Protein AF-A0A957RI96-F1 (afdb_monomer_lite)

pLDDT: mean 86.9, std 13.35, range [52.0, 98.12]

Secondary structure (DSSP, 8-state):
---EEEEE-GGGGT-TTSSPTT-----EEEEE-TT-SS-----------TTPPPPPEEEEEEBTTEEEEEETTEEEEEES-TTSPP--EEEEEETT--EEEE-SPPTT-EEEEEEEEETTEEEEEEEESSSEE--TTS-EEESPPP---------------

Sequence (161 aa):
AGATMQWVDPANDGVADTVATHEPMTQRVMVEAPDAAQARFLHLVEGANSGATPTPATVIAAEGGFAGLAVNQTAVLFSIDWNQPFTQLSYTAPADVTRHIITGLTPGASYAATVTAEGADVAVSILPGGADKADAAGVLVLPAQPPQSAFLPLVTASRQN

Radius of gyration: 21.55 Å; chains: 1; bounding box: 52×68×45 Å

Structure (mmCIF, N/CA/C/O backbone):
data_AF-A0A957RI96-F1
#
_entry.id   AF-A0A957RI96-F1
#
loop_
_atom_site.group_PDB
_atom_site.id
_atom_site.type_symbol
_atom_site.label_atom_id
_atom_site.label_alt_id
_atom_site.label_comp_id
_atom_site.label_asym_id
_atom_site.label_entity_id
_atom_site.label_seq_id
_atom_site.pdbx_PDB_ins_code
_atom_site.Cartn_x
_atom_site.Cartn_y
_atom_site.Cartn_z
_atom_site.occupancy
_atom_site.B_iso_or_equiv
_atom_site.auth_seq_id
_atom_site.auth_comp_id
_atom_site.auth_asym_id
_atom_site.auth_atom_id
_atom_site.pdbx_PDB_model_num
ATOM 1 N N . ALA A 1 1 ? 10.473 17.095 -16.647 1.00 55.69 1 ALA A N 1
ATOM 2 C CA . ALA A 1 1 ? 10.186 15.729 -17.117 1.00 55.69 1 ALA A CA 1
ATOM 3 C C . ALA A 1 1 ? 9.774 14.876 -15.919 1.00 55.69 1 ALA A C 1
ATOM 5 O O . ALA A 1 1 ? 10.127 15.212 -14.795 1.00 55.69 1 ALA A O 1
ATOM 6 N N . GLY A 1 2 ? 8.947 13.847 -16.127 1.00 73.62 2 GLY A N 1
ATOM 7 C CA . GLY A 1 2 ? 8.578 12.900 -15.065 1.00 73.62 2 GLY A CA 1
ATOM 8 C C . GLY A 1 2 ? 9.689 11.882 -14.797 1.00 73.62 2 GLY A C 1
ATOM 9 O O . GLY A 1 2 ? 10.719 11.902 -15.468 1.00 73.62 2 GLY A O 1
ATOM 10 N N . ALA A 1 3 ? 9.471 10.980 -13.836 1.00 82.69 3 ALA A N 1
ATOM 11 C CA . ALA A 1 3 ? 10.357 9.837 -13.649 1.00 82.69 3 ALA A CA 1
ATOM 12 C C . ALA A 1 3 ? 10.413 8.968 -14.919 1.00 82.69 3 ALA A C 1
ATOM 14 O O . ALA A 1 3 ? 9.407 8.807 -15.612 1.00 82.69 3 ALA A O 1
ATOM 15 N N . THR A 1 4 ? 11.580 8.400 -15.212 1.00 88.81 4 THR A N 1
ATOM 16 C CA . THR A 1 4 ? 11.812 7.523 -16.367 1.00 88.81 4 THR A CA 1
ATOM 17 C C . THR A 1 4 ? 12.341 6.173 -15.903 1.00 88.81 4 THR A C 1
ATOM 19 O O . THR A 1 4 ? 13.069 6.101 -14.916 1.00 88.81 4 THR A O 1
ATOM 22 N N . MET A 1 5 ? 11.950 5.103 -16.598 1.00 89.38 5 MET A N 1
ATOM 23 C CA . MET A 1 5 ? 12.433 3.739 -16.383 1.00 89.38 5 MET A CA 1
ATOM 24 C C . MET A 1 5 ? 13.057 3.248 -17.684 1.00 89.38 5 MET A C 1
ATOM 26 O O . MET A 1 5 ? 12.427 3.336 -18.739 1.00 89.38 5 MET A O 1
ATOM 30 N N . GLN A 1 6 ? 14.281 2.737 -17.611 1.00 89.44 6 GLN A N 1
ATOM 31 C CA . GLN A 1 6 ? 15.037 2.304 -18.781 1.00 89.44 6 GLN A CA 1
ATOM 32 C C . GLN A 1 6 ? 15.850 1.042 -18.507 1.00 89.44 6 GLN A C 1
ATOM 34 O O . GLN A 1 6 ? 16.288 0.789 -17.383 1.00 89.44 6 GLN A O 1
ATOM 39 N N . TRP A 1 7 ? 16.057 0.262 -19.565 1.00 85.19 7 TRP A N 1
ATOM 40 C CA . TRP A 1 7 ? 17.039 -0.813 -19.586 1.00 85.19 7 TRP A CA 1
ATOM 41 C C . TRP A 1 7 ? 18.402 -0.224 -19.925 1.00 85.19 7 TRP A C 1
ATOM 43 O O . TRP A 1 7 ? 18.535 0.508 -20.905 1.00 85.19 7 TRP A O 1
ATOM 53 N N . VAL A 1 8 ? 19.401 -0.544 -19.115 1.00 83.25 8 VAL A N 1
ATOM 54 C CA . VAL A 1 8 ? 20.772 -0.066 -19.277 1.00 83.25 8 VAL A CA 1
ATOM 55 C C . VAL A 1 8 ? 21.697 -1.266 -19.369 1.00 83.25 8 VAL A C 1
ATOM 57 O O . VAL A 1 8 ? 21.556 -2.230 -18.611 1.00 83.25 8 VAL A O 1
ATOM 60 N N . ASP A 1 9 ? 22.641 -1.197 -20.305 1.00 79.88 9 ASP A N 1
ATOM 61 C CA . ASP A 1 9 ? 23.747 -2.144 -20.380 1.00 79.88 9 ASP A CA 1
ATOM 62 C C . ASP A 1 9 ? 24.660 -1.949 -19.155 1.00 79.88 9 ASP A C 1
ATOM 64 O O . ASP A 1 9 ? 25.208 -0.857 -18.981 1.00 79.88 9 ASP A O 1
ATOM 68 N N . PRO A 1 10 ? 24.855 -2.978 -18.312 1.00 74.38 10 PRO A N 1
ATOM 69 C CA . PRO A 1 10 ? 25.754 -2.919 -17.158 1.00 74.38 10 PRO A CA 1
ATOM 70 C C . PRO A 1 10 ? 27.187 -2.463 -17.473 1.00 74.38 10 PRO A C 1
ATOM 72 O O . PRO A 1 10 ? 27.861 -1.925 -16.589 1.00 74.38 10 PRO A O 1
ATOM 75 N N . ALA A 1 11 ? 27.656 -2.650 -18.712 1.00 71.56 11 ALA A N 1
ATOM 76 C CA . ALA A 1 11 ? 28.962 -2.177 -19.168 1.00 71.56 11 ALA A CA 1
ATOM 77 C C . ALA A 1 11 ? 29.066 -0.644 -19.193 1.00 71.56 11 ALA A C 1
ATOM 79 O O . ALA A 1 11 ? 30.145 -0.106 -18.943 1.00 71.56 11 ALA A O 1
ATOM 80 N N . ASN A 1 12 ? 27.955 0.065 -19.422 1.00 73.25 12 ASN A N 1
ATOM 81 C CA . ASN A 1 12 ? 27.933 1.530 -19.466 1.00 73.25 12 ASN A CA 1
ATOM 82 C C . ASN A 1 12 ? 28.196 2.171 -18.095 1.00 73.25 12 ASN A C 1
ATOM 84 O O . ASN A 1 12 ? 28.615 3.323 -18.032 1.00 73.25 12 ASN A O 1
ATOM 88 N N . ASP A 1 13 ? 27.993 1.419 -17.011 1.00 70.69 13 ASP A N 1
ATOM 89 C CA . ASP A 1 13 ? 28.113 1.900 -15.632 1.00 70.69 13 ASP A CA 1
ATOM 90 C C . ASP A 1 13 ? 29.277 1.255 -14.864 1.00 70.69 13 ASP A C 1
ATOM 92 O O . ASP A 1 13 ? 29.391 1.419 -13.650 1.00 70.69 13 ASP A O 1
ATOM 96 N N . GLY A 1 14 ? 30.134 0.489 -15.550 1.00 65.94 14 GLY A N 1
ATOM 97 C CA . GLY A 1 14 ? 31.311 -0.145 -14.947 1.00 65.94 14 GLY A CA 1
ATOM 98 C C . GLY A 1 14 ? 30.997 -1.227 -13.905 1.00 65.94 14 GLY A C 1
ATOM 99 O O . GLY A 1 14 ? 31.871 -1.586 -13.121 1.00 65.94 14 GLY A O 1
ATOM 100 N N . VAL A 1 15 ? 29.769 -1.757 -13.887 1.00 68.62 15 VAL A N 1
ATOM 101 C CA . VAL A 1 15 ? 29.331 -2.827 -12.964 1.00 68.62 15 VAL A CA 1
ATOM 102 C C . VAL A 1 15 ? 29.253 -4.199 -13.640 1.00 68.62 15 VAL A C 1
ATOM 104 O O . VAL A 1 15 ? 28.780 -5.166 -13.049 1.00 68.62 15 VAL A O 1
ATOM 107 N N . ALA A 1 16 ? 29.731 -4.308 -14.881 1.00 62.12 16 ALA A N 1
ATOM 108 C CA . ALA A 1 16 ? 29.785 -5.575 -15.607 1.00 62.12 16 ALA A CA 1
ATOM 109 C C . ALA A 1 16 ? 30.645 -6.634 -14.885 1.00 62.12 16 ALA A C 1
ATOM 111 O O . ALA A 1 16 ? 30.310 -7.815 -14.920 1.00 62.12 16 ALA A O 1
ATOM 112 N N . ASP A 1 17 ? 31.687 -6.202 -14.164 1.00 62.38 17 ASP A N 1
ATOM 113 C CA . ASP A 1 17 ? 32.651 -7.082 -13.488 1.00 62.38 17 ASP A CA 1
ATOM 114 C C . ASP A 1 17 ? 32.371 -7.274 -11.984 1.00 62.38 17 ASP A C 1
ATOM 116 O O . ASP A 1 17 ? 33.146 -7.927 -11.285 1.00 62.38 17 ASP A O 1
ATOM 120 N N . THR A 1 18 ? 31.269 -6.729 -11.449 1.00 62.56 18 THR A N 1
ATOM 121 C CA . THR A 1 18 ? 30.888 -6.903 -10.028 1.00 62.56 18 THR A CA 1
ATOM 122 C C . THR A 1 18 ? 30.061 -8.165 -9.772 1.00 62.56 18 THR A C 1
ATOM 124 O O . THR A 1 18 ? 29.538 -8.357 -8.675 1.00 62.56 18 THR A O 1
ATOM 127 N N . VAL A 1 19 ? 29.883 -9.004 -10.789 1.00 62.81 19 VAL A N 1
ATOM 128 C CA . VAL A 1 19 ? 29.049 -10.206 -10.727 1.00 62.81 19 VAL A CA 1
ATOM 129 C C . VAL A 1 19 ? 29.821 -11.410 -10.191 1.00 62.81 19 VAL A C 1
ATOM 131 O O . VAL A 1 19 ? 31.041 -11.512 -10.332 1.00 62.81 19 VAL A O 1
ATOM 134 N N . ALA A 1 20 ? 29.101 -12.355 -9.587 1.00 61.97 20 ALA A N 1
ATOM 135 C CA . ALA A 1 20 ? 29.666 -13.654 -9.248 1.00 61.97 20 ALA A CA 1
ATOM 136 C C . ALA A 1 20 ? 30.131 -14.375 -10.528 1.00 61.97 20 ALA A C 1
ATOM 138 O O . ALA A 1 20 ? 29.483 -14.312 -11.576 1.00 61.97 20 ALA A O 1
ATOM 139 N N . THR A 1 21 ? 31.272 -15.066 -10.465 1.00 62.38 21 THR A N 1
ATOM 140 C CA . THR A 1 21 ? 31.796 -15.820 -11.611 1.00 62.38 21 THR A CA 1
ATOM 141 C C . THR A 1 21 ? 30.759 -16.858 -12.064 1.00 62.38 21 THR A C 1
ATOM 143 O O . THR A 1 21 ? 30.377 -17.710 -11.267 1.00 62.38 21 THR A O 1
ATOM 146 N N . HIS A 1 22 ? 30.373 -16.811 -13.347 1.00 67.44 22 HIS A N 1
ATOM 147 C CA . HIS A 1 22 ? 29.322 -17.609 -14.018 1.00 67.44 22 HIS A CA 1
ATOM 148 C C . HIS A 1 22 ? 27.875 -17.092 -13.925 1.00 67.44 22 HIS A C 1
ATOM 150 O O . HIS A 1 22 ? 26.973 -17.762 -14.423 1.00 67.44 22 HIS A O 1
ATOM 156 N N . GLU A 1 23 ? 27.650 -15.883 -13.409 1.00 75.62 23 GLU A N 1
ATOM 157 C CA . GLU A 1 23 ? 26.324 -15.246 -13.399 1.00 75.62 23 GLU A CA 1
ATOM 158 C C . GLU A 1 23 ? 26.380 -13.852 -14.051 1.00 75.62 23 GLU A C 1
ATOM 160 O O . GLU A 1 23 ? 26.266 -12.835 -13.365 1.00 75.62 23 GLU A O 1
ATOM 165 N N . PRO A 1 24 ? 26.604 -13.763 -15.379 1.00 72.25 24 PRO A N 1
ATOM 166 C CA . PRO A 1 24 ? 26.692 -12.473 -16.050 1.00 72.25 24 PRO A CA 1
ATOM 167 C C . PRO A 1 24 ? 25.351 -11.730 -15.976 1.00 72.25 24 PRO A C 1
ATOM 169 O O . PRO A 1 24 ? 24.326 -12.213 -16.457 1.00 72.25 24 PRO A O 1
ATOM 172 N N . MET A 1 25 ? 25.368 -10.522 -15.413 1.00 77.38 25 MET A N 1
ATOM 173 C CA . MET A 1 25 ? 24.240 -9.596 -15.470 1.00 77.38 25 MET A CA 1
ATOM 174 C C . MET A 1 25 ? 24.215 -8.972 -16.866 1.00 77.38 25 MET A C 1
ATOM 176 O O . MET A 1 25 ? 25.089 -8.185 -17.209 1.00 77.38 25 MET A O 1
ATOM 180 N N . THR A 1 26 ? 23.235 -9.338 -17.691 1.00 78.12 26 THR A N 1
ATOM 181 C CA . THR A 1 26 ? 23.145 -8.857 -19.083 1.00 78.12 26 THR A CA 1
ATOM 182 C C . THR A 1 26 ? 22.322 -7.585 -19.233 1.00 78.12 26 THR A C 1
ATOM 184 O O . THR A 1 26 ? 22.355 -6.969 -20.293 1.00 78.12 26 THR A O 1
ATOM 187 N N . GLN A 1 27 ? 21.527 -7.227 -18.224 1.00 80.00 27 GLN A N 1
ATOM 188 C CA . GLN A 1 27 ? 20.600 -6.099 -18.244 1.00 80.00 27 GLN A CA 1
ATOM 189 C C . GLN A 1 27 ? 20.456 -5.522 -16.837 1.00 80.00 27 GLN A C 1
ATOM 191 O O . GLN A 1 27 ? 20.443 -6.268 -15.856 1.00 80.00 27 GLN A O 1
ATOM 196 N N . ARG A 1 28 ? 20.282 -4.203 -16.750 1.00 84.62 28 ARG A N 1
ATOM 197 C CA . ARG A 1 28 ? 19.927 -3.498 -15.518 1.00 84.62 28 ARG A CA 1
ATOM 198 C C . ARG A 1 28 ? 18.717 -2.611 -15.764 1.00 84.62 28 ARG A C 1
ATOM 200 O O . ARG A 1 28 ? 18.646 -1.924 -16.776 1.00 84.62 28 ARG A O 1
ATOM 207 N N . VAL A 1 29 ? 17.783 -2.600 -14.821 1.00 88.81 29 VAL A N 1
ATOM 208 C CA . VAL A 1 29 ? 16.694 -1.620 -14.803 1.00 88.81 29 VAL A CA 1
ATOM 209 C C . VAL A 1 29 ? 17.161 -0.404 -14.019 1.00 88.81 29 VAL A C 1
ATOM 211 O O . VAL A 1 29 ? 17.573 -0.538 -12.867 1.00 88.81 29 VAL A O 1
ATOM 214 N N . MET A 1 30 ? 17.078 0.774 -14.627 1.00 89.69 30 MET A N 1
ATOM 215 C CA . MET A 1 30 ? 17.369 2.049 -13.980 1.00 89.69 30 MET A CA 1
ATOM 216 C C . MET A 1 30 ? 16.119 2.921 -13.961 1.00 89.69 30 MET A C 1
ATOM 218 O O . MET A 1 30 ? 15.415 3.028 -14.966 1.00 89.69 30 MET A O 1
ATOM 222 N N . VAL A 1 31 ? 15.845 3.527 -12.805 1.00 92.44 31 VAL A N 1
ATOM 223 C CA . VAL A 1 31 ? 14.720 4.442 -12.606 1.00 92.44 31 VAL A CA 1
ATOM 224 C C . VAL A 1 31 ? 15.253 5.753 -12.057 1.00 92.44 31 VAL A C 1
ATOM 226 O O . VAL A 1 31 ? 15.929 5.768 -11.031 1.00 92.44 31 VAL A O 1
ATOM 229 N N . GLU A 1 32 ? 14.950 6.850 -12.742 1.00 91.31 32 GLU A N 1
ATOM 230 C CA . GLU A 1 32 ? 15.483 8.174 -12.421 1.00 91.31 32 GLU A CA 1
ATOM 231 C C . GLU A 1 32 ? 14.383 9.229 -12.440 1.00 91.31 32 GLU A C 1
ATOM 233 O O . GLU A 1 32 ? 13.471 9.187 -13.265 1.00 91.31 32 GLU A O 1
ATOM 238 N N . ALA A 1 33 ? 14.499 10.215 -11.552 1.00 93.31 33 ALA A N 1
ATOM 239 C CA . ALA A 1 33 ? 13.655 11.406 -11.516 1.00 93.31 33 ALA A CA 1
ATOM 240 C C . ALA A 1 33 ? 14.555 12.657 -11.528 1.00 93.31 33 ALA A C 1
ATOM 242 O O . ALA A 1 33 ? 14.691 13.319 -10.501 1.00 93.31 33 ALA A O 1
ATOM 243 N N . PRO A 1 34 ? 15.212 12.958 -12.666 1.00 87.44 34 PRO A N 1
ATOM 244 C CA . PRO A 1 34 ? 16.320 13.919 -12.725 1.00 87.44 3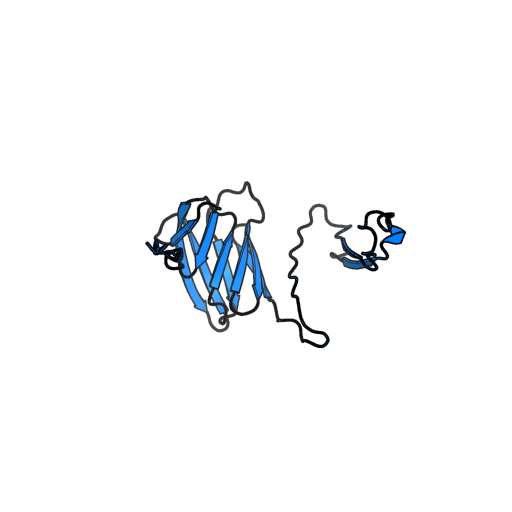4 PRO A CA 1
ATOM 245 C C . PRO A 1 34 ? 15.912 15.355 -12.368 1.00 87.44 34 PRO A C 1
ATOM 247 O O . PRO A 1 34 ? 16.723 16.113 -11.848 1.00 87.44 34 PRO A O 1
ATOM 250 N N . ASP A 1 35 ? 14.645 15.711 -12.588 1.00 89.38 35 ASP A N 1
ATOM 251 C CA . ASP A 1 35 ? 14.122 17.052 -12.309 1.00 89.38 35 ASP A CA 1
ATOM 252 C C . ASP A 1 35 ? 13.473 17.173 -10.915 1.00 89.38 35 ASP A C 1
ATOM 254 O O . ASP A 1 35 ? 12.920 18.221 -10.573 1.00 89.38 35 ASP A O 1
ATOM 258 N N . ALA A 1 36 ? 13.482 16.107 -10.107 1.00 89.00 36 ALA A N 1
ATOM 259 C CA . ALA A 1 36 ? 12.824 16.092 -8.807 1.00 89.00 36 ALA A CA 1
ATOM 260 C C . ALA A 1 36 ? 13.806 16.448 -7.681 1.00 89.00 36 ALA A C 1
ATOM 262 O O . ALA A 1 36 ? 14.803 15.765 -7.470 1.00 89.00 36 ALA A O 1
ATOM 263 N N . ALA A 1 37 ? 13.478 17.473 -6.886 1.00 89.81 37 ALA A N 1
ATOM 264 C CA . ALA A 1 37 ? 14.239 17.802 -5.675 1.00 89.81 37 ALA A CA 1
ATOM 265 C C . ALA A 1 37 ? 14.163 16.689 -4.610 1.00 89.81 37 ALA A C 1
ATOM 267 O O . ALA A 1 37 ? 15.073 16.535 -3.799 1.00 89.81 37 ALA A O 1
ATOM 268 N N . GLN A 1 38 ? 13.067 15.923 -4.611 1.00 88.19 38 GLN A N 1
ATOM 269 C CA . GLN A 1 38 ? 12.878 14.700 -3.836 1.00 88.19 38 GLN A CA 1
ATOM 270 C C . GLN A 1 38 ? 12.047 13.725 -4.668 1.00 88.19 38 GLN A C 1
ATOM 272 O O . GLN A 1 38 ? 11.027 14.114 -5.239 1.00 88.19 38 GLN A O 1
ATOM 277 N N . ALA A 1 39 ? 12.459 12.461 -4.711 1.00 90.00 39 ALA A N 1
ATOM 278 C CA . ALA A 1 39 ? 11.748 11.405 -5.416 1.00 90.00 39 ALA A CA 1
ATOM 279 C C . ALA A 1 39 ? 11.530 10.207 -4.496 1.00 90.00 39 ALA A C 1
ATOM 281 O O . ALA A 1 39 ? 12.362 9.888 -3.646 1.00 90.00 39 ALA A O 1
ATOM 282 N N . ARG A 1 40 ? 10.391 9.542 -4.677 1.00 89.69 40 ARG A N 1
ATOM 283 C CA . ARG A 1 40 ? 10.053 8.282 -4.019 1.00 89.69 40 ARG A CA 1
ATOM 284 C C . ARG A 1 40 ? 9.507 7.356 -5.081 1.00 89.69 40 ARG A C 1
ATOM 286 O O . ARG A 1 40 ? 8.657 7.763 -5.870 1.00 89.69 40 ARG A O 1
ATOM 293 N N . PHE A 1 41 ? 9.996 6.127 -5.083 1.00 92.25 41 PHE A N 1
ATOM 294 C CA . PHE A 1 41 ? 9.589 5.128 -6.051 1.00 92.25 41 PHE A CA 1
ATOM 295 C C . PHE A 1 41 ? 8.864 3.998 -5.339 1.00 92.25 41 PHE A C 1
ATOM 297 O O . PHE A 1 41 ? 9.331 3.492 -4.320 1.00 92.25 41 PHE A O 1
ATOM 304 N N . LEU A 1 42 ? 7.719 3.615 -5.893 1.00 92.69 42 LEU A N 1
ATOM 305 C CA . LEU A 1 42 ? 6.991 2.420 -5.507 1.00 92.69 42 LEU A CA 1
ATOM 306 C C . LEU A 1 42 ? 7.097 1.431 -6.666 1.00 92.69 42 LEU A C 1
ATOM 308 O O . LEU A 1 42 ? 6.639 1.717 -7.771 1.00 92.69 42 LEU A O 1
ATOM 312 N N . HIS A 1 43 ? 7.720 0.283 -6.410 1.00 93.94 43 HIS A N 1
ATOM 313 C CA . HIS A 1 43 ? 7.889 -0.775 -7.399 1.00 93.94 43 HIS A CA 1
ATOM 314 C C . HIS A 1 43 ? 7.090 -2.007 -6.992 1.00 93.94 43 HIS A C 1
ATOM 316 O O . HIS A 1 43 ? 7.219 -2.495 -5.870 1.00 93.94 43 HIS A O 1
ATOM 322 N N . LEU A 1 44 ? 6.303 -2.525 -7.932 1.00 93.06 44 LEU A N 1
ATOM 323 C CA . LEU A 1 44 ? 5.720 -3.856 -7.856 1.00 93.06 44 LEU A CA 1
ATOM 324 C C . LEU A 1 44 ? 6.526 -4.773 -8.771 1.00 93.06 44 LEU A C 1
ATOM 326 O O . LEU A 1 44 ? 6.646 -4.504 -9.965 1.00 93.06 44 LEU A O 1
ATOM 330 N N . VAL A 1 45 ? 7.075 -5.844 -8.204 1.00 93.12 45 VAL A N 1
ATOM 331 C CA . VAL A 1 45 ? 7.802 -6.869 -8.954 1.00 93.12 45 VAL A CA 1
ATOM 332 C C . VAL A 1 45 ? 7.024 -8.171 -8.845 1.00 93.12 45 VAL A C 1
ATOM 334 O O . VAL A 1 45 ? 6.806 -8.678 -7.747 1.00 93.12 45 VAL A O 1
ATOM 337 N N . GLU A 1 46 ? 6.610 -8.702 -9.990 1.00 92.81 46 GLU A N 1
ATOM 338 C CA . GLU A 1 46 ? 5.894 -9.968 -10.096 1.00 92.81 46 GLU A CA 1
ATOM 339 C C . GLU A 1 46 ? 6.743 -10.969 -10.884 1.00 92.81 46 GLU A C 1
ATOM 341 O O . GLU A 1 46 ? 7.193 -10.689 -11.995 1.00 92.81 46 GLU A O 1
ATOM 346 N N . GLY A 1 47 ? 6.969 -12.144 -10.296 1.00 92.50 47 GLY A N 1
ATOM 347 C CA . GLY A 1 47 ? 7.543 -13.278 -11.010 1.00 92.50 47 GLY A CA 1
ATOM 348 C C . GLY A 1 47 ? 6.442 -14.039 -11.740 1.00 92.50 47 GLY A C 1
ATOM 349 O O . GLY A 1 47 ? 5.469 -14.452 -11.114 1.00 92.50 47 GLY A O 1
ATOM 350 N N . ALA A 1 48 ? 6.604 -14.256 -13.043 1.00 93.38 48 ALA A N 1
ATOM 351 C CA . ALA A 1 48 ? 5.638 -14.988 -13.852 1.00 93.38 48 ALA A CA 1
ATOM 352 C C . ALA A 1 48 ? 6.323 -15.828 -14.939 1.00 93.38 48 ALA A C 1
ATOM 354 O O . ALA A 1 48 ? 7.480 -15.602 -15.297 1.00 93.38 48 ALA A O 1
ATOM 355 N N . ASN A 1 49 ? 5.590 -16.803 -15.479 1.00 95.31 49 ASN A N 1
ATOM 356 C CA . ASN A 1 49 ? 6.040 -17.572 -16.637 1.00 95.31 49 ASN A CA 1
ATOM 357 C C . ASN A 1 49 ? 6.070 -16.699 -17.901 1.00 95.31 49 ASN A C 1
ATOM 359 O O . ASN A 1 49 ? 5.329 -15.722 -18.022 1.00 95.31 49 ASN A O 1
ATOM 363 N N . SER A 1 50 ? 6.886 -17.095 -18.882 1.00 92.50 50 SER A N 1
ATOM 364 C CA . SER A 1 50 ? 6.922 -16.424 -20.186 1.00 92.50 50 SER A CA 1
ATOM 365 C C . SER A 1 50 ? 5.530 -16.395 -20.831 1.00 92.50 50 SER A C 1
ATOM 367 O O . SER A 1 50 ? 4.840 -17.414 -20.877 1.00 92.50 50 SER A O 1
ATOM 369 N N . GLY A 1 51 ? 5.115 -15.220 -21.312 1.00 92.88 51 GLY A N 1
ATOM 370 C CA . GLY A 1 51 ? 3.808 -15.006 -21.941 1.00 92.88 51 GLY A CA 1
ATOM 371 C C . GLY A 1 51 ? 2.639 -14.799 -20.971 1.00 92.88 51 GLY A C 1
ATOM 372 O O . GLY A 1 51 ? 1.518 -14.590 -21.433 1.00 92.88 51 GLY A O 1
ATOM 373 N N . ALA A 1 52 ? 2.866 -14.828 -19.654 1.00 95.62 52 ALA A N 1
ATOM 374 C CA . ALA A 1 52 ? 1.837 -14.468 -18.684 1.00 95.62 52 ALA A CA 1
ATOM 375 C C . ALA A 1 52 ? 1.457 -12.981 -18.798 1.00 95.62 52 ALA A C 1
ATOM 377 O O . ALA A 1 52 ? 2.290 -12.124 -19.097 1.00 95.62 52 ALA A O 1
ATOM 378 N N . THR A 1 53 ? 0.186 -12.675 -18.545 1.00 94.62 53 THR A N 1
ATOM 379 C CA . THR A 1 53 ? -0.283 -11.291 -18.423 1.00 94.62 53 THR A CA 1
ATOM 380 C C . THR A 1 53 ? 0.053 -10.767 -17.024 1.00 94.62 53 THR A C 1
ATOM 382 O O . THR A 1 53 ? -0.232 -11.480 -16.063 1.00 94.62 53 THR A O 1
ATOM 385 N N . PRO A 1 54 ? 0.629 -9.556 -16.888 1.00 91.69 54 PRO A N 1
ATOM 386 C CA . PRO A 1 54 ? 0.873 -8.951 -15.583 1.00 91.69 54 PRO A CA 1
ATOM 387 C C . PRO A 1 54 ? -0.416 -8.802 -14.779 1.00 91.69 54 PRO A C 1
ATOM 389 O O . PRO A 1 54 ? -1.455 -8.425 -15.334 1.00 91.69 54 PRO A O 1
ATOM 392 N N . THR A 1 55 ? -0.340 -9.040 -13.475 1.00 94.50 55 THR A N 1
ATOM 393 C CA . THR A 1 55 ? -1.469 -8.795 -12.583 1.00 94.50 55 THR A CA 1
ATOM 394 C C . THR A 1 55 ? -1.751 -7.286 -12.511 1.00 94.50 55 THR A C 1
ATOM 396 O O . THR A 1 55 ? -0.831 -6.506 -12.245 1.00 94.50 55 THR A O 1
ATOM 399 N N . PRO A 1 56 ? -3.005 -6.834 -12.721 1.00 93.88 56 PRO A N 1
ATOM 400 C CA . PRO A 1 56 ? -3.355 -5.428 -12.570 1.00 93.88 56 PRO A CA 1
ATOM 401 C C . PRO A 1 56 ? -3.067 -4.926 -11.154 1.00 93.88 56 PRO A C 1
ATOM 403 O O . PRO A 1 56 ? -3.401 -5.581 -10.165 1.00 93.88 56 PRO A O 1
ATOM 406 N N . ALA A 1 57 ? -2.488 -3.732 -11.065 1.00 95.81 57 ALA A N 1
ATOM 407 C CA . ALA A 1 57 ? -2.248 -3.050 -9.805 1.00 95.81 57 ALA A CA 1
ATOM 408 C C . ALA A 1 57 ? -2.767 -1.614 -9.866 1.00 95.81 57 ALA A C 1
ATOM 410 O O . ALA A 1 57 ? -2.649 -0.937 -10.889 1.00 95.81 57 ALA A O 1
ATOM 411 N N . THR A 1 58 ? -3.317 -1.149 -8.751 1.00 96.88 58 THR A N 1
ATOM 412 C CA . THR A 1 58 ? -3.852 0.203 -8.586 1.00 96.88 58 THR A CA 1
ATOM 413 C C . THR A 1 58 ? -3.021 0.929 -7.544 1.00 96.88 58 THR A C 1
ATOM 415 O O . THR A 1 58 ? -2.892 0.452 -6.421 1.00 96.88 58 THR A O 1
ATOM 418 N N . VAL A 1 59 ? -2.447 2.080 -7.890 1.00 96.50 59 VAL A N 1
ATOM 419 C CA . VAL A 1 59 ? -1.741 2.919 -6.910 1.00 96.50 59 VAL A CA 1
ATOM 420 C C . VAL A 1 59 ? -2.757 3.509 -5.936 1.00 96.50 59 VAL A C 1
ATOM 422 O O . VAL A 1 59 ? -3.773 4.058 -6.354 1.00 96.50 59 VAL A O 1
ATOM 425 N N . ILE A 1 60 ? -2.459 3.423 -4.644 1.00 96.62 60 ILE A N 1
ATOM 426 C CA . ILE A 1 60 ? -3.251 4.020 -3.572 1.00 96.62 60 ILE A CA 1
ATOM 427 C C . ILE A 1 60 ? -2.510 5.260 -3.081 1.00 96.62 60 ILE A C 1
ATOM 429 O O . ILE A 1 60 ? -1.419 5.168 -2.511 1.00 96.62 60 ILE A O 1
ATOM 433 N N . ALA A 1 61 ? -3.125 6.420 -3.286 1.00 89.88 61 ALA A N 1
ATOM 434 C CA . ALA A 1 61 ? -2.754 7.644 -2.594 1.00 89.88 61 ALA A CA 1
ATOM 435 C C . ALA A 1 61 ? -3.621 7.759 -1.340 1.00 89.88 61 ALA A C 1
ATOM 437 O O . ALA A 1 61 ? -4.845 7.675 -1.427 1.00 89.88 61 ALA A O 1
ATOM 438 N N . ALA A 1 62 ? -2.988 7.929 -0.185 1.00 92.81 62 ALA A N 1
ATOM 439 C CA . ALA A 1 62 ? -3.688 8.011 1.081 1.00 92.81 62 ALA A CA 1
ATOM 440 C C . ALA A 1 62 ? -3.469 9.370 1.746 1.00 92.81 62 ALA A C 1
ATOM 442 O O . ALA A 1 62 ? -2.408 9.992 1.627 1.00 92.81 62 ALA A O 1
ATOM 443 N N . GLU A 1 63 ? -4.469 9.818 2.492 1.00 88.31 63 GLU A N 1
ATOM 444 C CA . GLU A 1 63 ? -4.307 10.937 3.409 1.00 88.31 63 GLU A CA 1
ATOM 445 C C . GLU A 1 63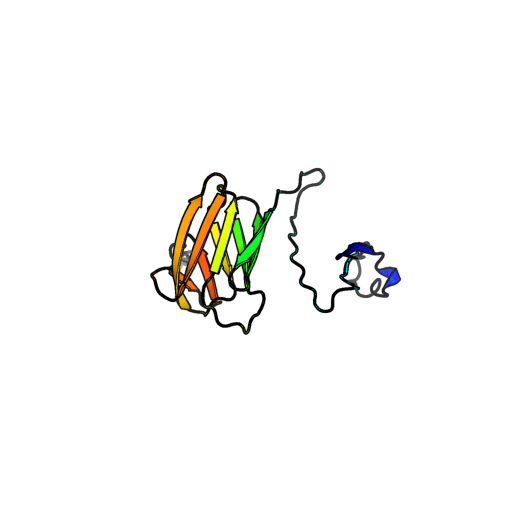 ? -3.472 10.509 4.625 1.00 88.31 63 GLU A C 1
ATOM 447 O O . GLU A 1 63 ? -3.382 9.328 4.959 1.00 88.31 63 GLU A O 1
ATOM 452 N N . GLY A 1 64 ? -2.854 11.471 5.314 1.00 85.56 64 GLY A N 1
ATOM 453 C CA . GLY A 1 64 ? -2.084 11.186 6.531 1.00 85.56 64 GLY A CA 1
ATOM 454 C C . GLY A 1 64 ? -0.626 10.781 6.299 1.00 85.56 64 GLY A C 1
ATOM 455 O O . GLY A 1 64 ? 0.050 10.406 7.252 1.00 85.56 64 GLY A O 1
ATOM 456 N N . GLY A 1 65 ? -0.111 10.912 5.072 1.00 91.75 65 GLY A N 1
ATOM 457 C CA . GLY A 1 65 ? 1.308 10.686 4.776 1.00 91.75 65 GLY A CA 1
ATOM 458 C C . GLY A 1 65 ? 1.640 9.233 4.449 1.00 91.75 65 GLY A C 1
ATOM 459 O O . GLY A 1 65 ? 2.729 8.772 4.768 1.00 91.75 65 GLY A O 1
ATOM 460 N N . PHE A 1 66 ? 0.718 8.513 3.809 1.00 95.19 66 PHE A N 1
ATOM 461 C CA . PHE A 1 66 ? 0.927 7.137 3.366 1.00 95.19 66 PHE A CA 1
ATOM 462 C C . PHE A 1 66 ? 0.750 7.023 1.851 1.00 95.19 66 PHE A C 1
ATOM 464 O O . PHE A 1 66 ? -0.003 7.771 1.228 1.00 95.19 66 PHE A O 1
ATOM 471 N N . ALA A 1 67 ? 1.443 6.063 1.253 1.00 95.88 67 ALA A N 1
ATOM 472 C CA . ALA A 1 67 ? 1.266 5.692 -0.145 1.00 95.88 67 ALA A CA 1
ATOM 473 C C . ALA A 1 67 ? 1.410 4.183 -0.302 1.00 95.88 67 ALA A C 1
ATOM 475 O O . ALA A 1 67 ? 2.089 3.521 0.485 1.00 95.88 67 ALA A O 1
ATOM 476 N N . GLY A 1 68 ? 0.771 3.628 -1.321 1.00 97.06 68 GLY A N 1
ATOM 477 C CA . GLY A 1 68 ? 0.717 2.189 -1.480 1.00 97.06 68 GLY A CA 1
ATOM 478 C C . GLY A 1 68 ? 0.186 1.747 -2.825 1.00 97.06 68 GLY A C 1
ATOM 479 O O . GLY A 1 68 ? 0.081 2.526 -3.773 1.00 97.06 68 GLY A O 1
ATOM 480 N N . LEU A 1 69 ? -0.162 0.471 -2.897 1.00 97.69 69 LEU A N 1
ATOM 481 C CA . LEU A 1 69 ? -0.855 -0.102 -4.040 1.00 97.69 69 LEU A CA 1
ATOM 482 C C . LEU A 1 69 ? -1.797 -1.219 -3.600 1.00 97.69 69 LEU A C 1
ATOM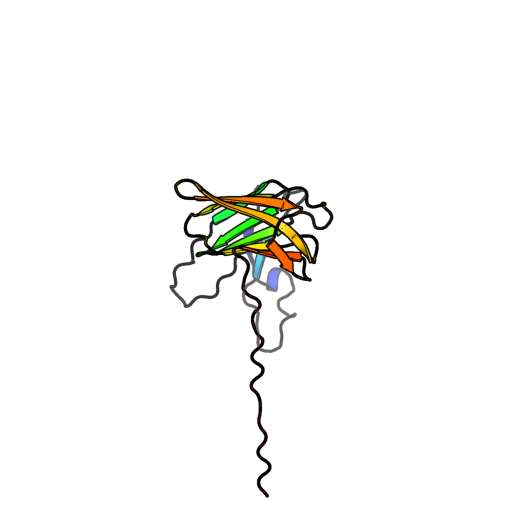 484 O O . LEU A 1 69 ? -1.565 -1.871 -2.580 1.00 97.69 69 LEU A O 1
ATOM 488 N N . ALA A 1 70 ? -2.830 -1.447 -4.400 1.00 97.88 70 ALA A N 1
ATOM 489 C CA . ALA A 1 70 ? -3.612 -2.668 -4.421 1.00 97.88 70 ALA A CA 1
ATOM 490 C C . ALA A 1 70 ? -3.151 -3.546 -5.584 1.00 97.88 70 ALA A C 1
ATOM 492 O O . ALA A 1 70 ? -2.998 -3.065 -6.705 1.00 97.88 70 ALA A O 1
ATOM 493 N N . VAL A 1 71 ? -2.949 -4.830 -5.318 1.00 96.81 71 VAL A N 1
ATOM 494 C CA . VAL A 1 71 ? -2.700 -5.863 -6.326 1.00 96.81 71 VAL A CA 1
ATOM 495 C C . VAL A 1 71 ? -3.414 -7.130 -5.878 1.00 96.81 71 VAL A C 1
ATOM 497 O O . VAL A 1 71 ? -3.312 -7.532 -4.712 1.00 96.81 71 VAL A O 1
ATOM 500 N N . ASN A 1 72 ? -4.166 -7.754 -6.787 1.00 93.75 72 ASN A N 1
ATOM 501 C CA . ASN A 1 72 ? -5.161 -8.762 -6.413 1.00 93.75 72 ASN A CA 1
ATOM 502 C C . ASN A 1 72 ? -6.063 -8.229 -5.274 1.00 93.75 72 ASN A C 1
ATOM 504 O O . ASN A 1 72 ? -6.397 -7.052 -5.224 1.00 93.75 72 ASN A O 1
ATOM 508 N N . GLN A 1 73 ? -6.393 -9.080 -4.303 1.00 95.94 73 GLN A N 1
ATOM 509 C CA . GLN A 1 73 ? -7.253 -8.748 -3.163 1.00 95.94 73 GLN A CA 1
ATOM 510 C C . GLN A 1 73 ? -6.475 -8.112 -1.990 1.00 95.94 73 GLN A C 1
ATOM 512 O O . GLN A 1 73 ? -6.930 -8.168 -0.845 1.00 95.94 73 GLN A O 1
ATOM 517 N N . THR A 1 74 ? -5.265 -7.583 -2.226 1.00 97.50 74 THR A N 1
ATOM 518 C CA . THR A 1 74 ? -4.390 -7.047 -1.169 1.00 97.50 74 THR A CA 1
ATOM 519 C C . THR A 1 74 ? -3.969 -5.608 -1.438 1.00 97.50 74 THR A C 1
ATOM 521 O O . THR A 1 74 ? -3.337 -5.325 -2.452 1.00 97.50 74 THR A O 1
ATOM 524 N N . ALA A 1 75 ? -4.233 -4.722 -0.479 1.00 98.12 75 ALA A N 1
ATOM 525 C CA . ALA A 1 75 ? -3.647 -3.391 -0.399 1.00 98.12 75 ALA A CA 1
ATOM 526 C C . ALA A 1 75 ? -2.452 -3.387 0.559 1.00 98.12 75 ALA A C 1
ATOM 528 O O . ALA A 1 75 ? -2.522 -3.945 1.656 1.00 98.12 75 ALA A O 1
ATOM 529 N N . VAL A 1 76 ? -1.368 -2.726 0.162 1.00 98.00 76 VAL A N 1
ATOM 530 C CA . VAL A 1 76 ? -0.182 -2.511 0.998 1.00 98.00 76 VAL A CA 1
ATOM 531 C C . VAL A 1 76 ? 0.138 -1.028 1.012 1.00 98.00 76 VAL A C 1
ATOM 533 O O . VAL A 1 76 ? 0.302 -0.428 -0.049 1.00 98.00 76 VAL A O 1
ATOM 536 N N . LEU A 1 77 ? 0.224 -0.447 2.206 1.00 97.81 77 LEU A N 1
ATOM 537 C CA . LEU A 1 77 ? 0.515 0.962 2.424 1.00 97.81 77 LEU A CA 1
ATOM 538 C C . LEU A 1 77 ? 1.780 1.130 3.267 1.00 97.81 77 LEU A C 1
ATOM 540 O O . LEU A 1 77 ? 2.016 0.412 4.245 1.00 97.81 77 LEU A O 1
ATOM 544 N N . PHE A 1 78 ? 2.567 2.129 2.892 1.00 95.56 78 PHE A N 1
ATOM 545 C CA . PHE A 1 78 ? 3.806 2.527 3.540 1.00 95.56 78 PHE A CA 1
ATOM 546 C C . PHE A 1 78 ? 3.693 3.961 4.029 1.00 95.56 78 PHE A C 1
ATOM 548 O O . PHE A 1 78 ? 3.187 4.821 3.301 1.00 95.56 78 PHE A O 1
ATOM 555 N N . SER A 1 79 ? 4.198 4.226 5.236 1.00 94.38 79 SER A N 1
ATOM 556 C CA . SER A 1 79 ? 4.441 5.605 5.651 1.00 94.38 79 SER A CA 1
ATOM 557 C C . SER A 1 79 ? 5.444 6.246 4.694 1.00 94.38 79 SER A C 1
ATOM 559 O O . SER A 1 79 ? 6.488 5.674 4.368 1.00 94.38 79 SER A O 1
ATOM 561 N N . ILE A 1 80 ? 5.116 7.446 4.234 1.00 92.19 80 ILE A N 1
ATOM 562 C CA . ILE A 1 80 ? 5.995 8.271 3.421 1.00 92.19 80 ILE A CA 1
ATOM 563 C C . ILE A 1 80 ? 7.128 8.784 4.317 1.00 92.19 80 ILE A C 1
ATOM 565 O O . ILE A 1 80 ? 8.292 8.700 3.939 1.00 92.19 80 ILE A O 1
ATOM 569 N N . ASP A 1 81 ? 6.848 9.270 5.522 1.00 87.69 81 ASP A N 1
ATOM 570 C CA . ASP A 1 81 ? 7.885 9.754 6.437 1.00 87.69 81 ASP A CA 1
ATOM 571 C C . ASP A 1 81 ? 7.920 8.930 7.728 1.00 87.69 81 ASP A C 1
ATOM 573 O O . ASP A 1 81 ? 6.966 8.882 8.501 1.00 87.69 81 ASP A O 1
ATOM 577 N N . TRP A 1 82 ? 9.062 8.290 7.974 1.00 78.12 82 TRP A N 1
ATOM 578 C CA . TRP A 1 82 ? 9.295 7.422 9.128 1.00 78.12 82 TRP A CA 1
ATOM 579 C C . TRP A 1 82 ? 9.274 8.176 10.460 1.00 78.12 82 TRP A C 1
ATOM 581 O O . TRP A 1 82 ? 9.052 7.561 11.500 1.00 78.12 82 TRP A O 1
ATOM 591 N N . ASN A 1 83 ? 9.504 9.492 10.440 1.00 81.56 83 ASN A N 1
ATOM 592 C CA . ASN A 1 83 ? 9.518 10.324 11.642 1.00 81.56 83 ASN A CA 1
ATOM 593 C C . ASN A 1 83 ? 8.209 11.092 11.852 1.00 81.56 83 ASN A C 1
ATOM 595 O O . ASN A 1 83 ? 8.082 11.810 12.846 1.00 81.56 83 ASN A O 1
ATOM 599 N N . GLN A 1 84 ? 7.242 10.973 10.939 1.00 83.62 84 GLN A N 1
ATOM 600 C CA . GLN A 1 84 ? 5.954 11.633 11.086 1.00 83.62 84 GLN A CA 1
ATOM 601 C C . GLN A 1 84 ? 5.109 10.889 12.133 1.00 83.62 84 GLN A C 1
ATOM 603 O O . GLN A 1 84 ? 4.818 9.704 11.959 1.00 83.62 84 GLN A O 1
ATOM 608 N N . PRO A 1 85 ? 4.650 11.562 13.204 1.00 87.81 85 PRO A N 1
ATOM 609 C CA . PRO A 1 85 ? 3.703 10.963 14.131 1.00 87.81 85 PRO A CA 1
ATOM 610 C C . PRO A 1 85 ? 2.403 10.588 13.416 1.00 87.81 85 PRO A C 1
ATOM 612 O O . PRO A 1 85 ? 1.824 11.401 12.690 1.00 87.81 85 PRO A O 1
ATOM 615 N N . PHE A 1 86 ? 1.915 9.373 13.661 1.00 94.06 86 PHE A N 1
ATOM 616 C CA . PHE A 1 86 ? 0.626 8.939 13.137 1.00 94.06 86 PHE A CA 1
ATOM 617 C C . PHE A 1 86 ? -0.520 9.687 13.831 1.00 94.06 86 PHE A C 1
ATOM 619 O O . PHE A 1 86 ? -0.651 9.635 15.055 1.00 94.06 86 PHE A O 1
ATOM 626 N N . THR A 1 87 ? -1.369 10.348 13.046 1.00 94.31 87 THR A N 1
ATOM 627 C CA . THR A 1 87 ? -2.570 11.048 13.533 1.00 94.31 87 THR A CA 1
ATOM 628 C C . THR A 1 87 ? -3.845 10.371 13.052 1.00 94.31 87 THR A C 1
ATOM 630 O O . THR A 1 87 ? -4.726 10.088 13.859 1.00 94.31 87 THR A O 1
ATOM 633 N N . GLN A 1 88 ? -3.928 10.094 11.754 1.00 95.69 88 GLN A N 1
ATOM 634 C CA . GLN A 1 88 ? -5.008 9.370 11.094 1.00 95.69 88 GLN A CA 1
ATOM 635 C C . GLN A 1 88 ? -4.535 8.879 9.724 1.00 95.69 88 GLN A C 1
ATOM 637 O O . GLN A 1 88 ? -3.569 9.411 9.173 1.00 95.69 88 GLN A O 1
ATOM 642 N N . LEU A 1 89 ? -5.257 7.921 9.154 1.00 97.12 89 LEU A N 1
ATOM 643 C CA . LEU A 1 89 ? -5.062 7.452 7.786 1.00 97.12 89 LEU A CA 1
ATOM 644 C C . 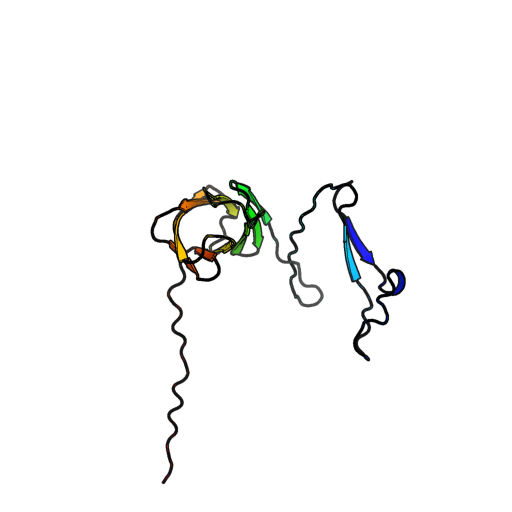LEU A 1 89 ? -6.418 7.171 7.146 1.00 97.12 89 LEU A C 1
ATOM 646 O O . LEU A 1 89 ? -7.207 6.410 7.701 1.00 97.12 89 LEU A O 1
ATOM 650 N N . SER A 1 90 ? -6.641 7.741 5.965 1.00 97.38 90 SER A N 1
ATOM 651 C CA . SER A 1 90 ? -7.823 7.491 5.141 1.00 97.38 90 SER A CA 1
ATOM 652 C C . SER A 1 90 ? -7.408 7.211 3.703 1.00 97.38 90 SER A C 1
ATOM 654 O O . SER A 1 90 ? -6.539 7.901 3.166 1.00 97.38 90 SER A O 1
ATOM 656 N N . TYR A 1 91 ? -8.008 6.200 3.080 1.00 97.88 91 TYR A N 1
ATOM 657 C CA . TYR A 1 91 ? -7.769 5.869 1.675 1.00 97.88 91 TYR A CA 1
ATOM 658 C C . TYR A 1 91 ? -8.911 5.050 1.081 1.00 97.88 91 TYR A C 1
ATOM 660 O O . TYR A 1 91 ? -9.700 4.442 1.806 1.00 97.88 91 TYR A O 1
ATOM 668 N N . THR A 1 92 ? -8.956 4.999 -0.247 1.00 97.44 92 THR A N 1
ATOM 669 C CA . THR A 1 92 ? -9.813 4.084 -1.000 1.00 97.44 92 THR A CA 1
ATOM 670 C C . THR A 1 92 ? -8.976 3.014 -1.690 1.00 97.44 92 THR A C 1
ATOM 672 O O . THR A 1 92 ? -7.813 3.227 -2.047 1.00 97.44 92 THR A O 1
ATOM 675 N N . ALA A 1 93 ? -9.558 1.833 -1.844 1.00 97.12 93 ALA A N 1
ATOM 676 C CA . ALA A 1 93 ? -9.005 0.739 -2.630 1.00 97.12 93 ALA A CA 1
ATOM 677 C C . ALA A 1 93 ? -10.130 0.075 -3.442 1.00 97.12 93 ALA A C 1
ATOM 679 O O . ALA A 1 93 ? -11.290 0.225 -3.065 1.00 97.12 93 ALA A O 1
ATOM 680 N N . PRO A 1 94 ? -9.824 -0.671 -4.516 1.00 96.88 94 PRO A N 1
ATOM 681 C CA . PRO A 1 94 ? -10.839 -1.413 -5.265 1.00 96.88 94 PRO A CA 1
ATOM 682 C C . PRO A 1 94 ? -11.662 -2.354 -4.371 1.00 96.88 94 PRO A C 1
ATOM 684 O O . PRO A 1 94 ? -11.134 -2.920 -3.413 1.00 96.88 94 PRO A O 1
ATOM 687 N N . ALA A 1 95 ? -12.950 -2.547 -4.675 1.00 95.25 95 ALA A N 1
ATOM 688 C CA . ALA A 1 95 ? -13.863 -3.298 -3.804 1.00 95.25 95 ALA A CA 1
ATOM 689 C C . ALA A 1 95 ? -13.533 -4.792 -3.626 1.00 95.25 95 ALA A C 1
ATOM 691 O O . ALA A 1 95 ? -14.041 -5.423 -2.699 1.00 95.25 95 ALA A O 1
ATOM 692 N N . ASP A 1 96 ? -12.706 -5.373 -4.494 1.00 94.50 96 ASP A N 1
ATOM 693 C CA . ASP A 1 96 ? -12.217 -6.746 -4.355 1.00 94.50 96 ASP A CA 1
ATOM 694 C C . ASP A 1 96 ? -11.046 -6.866 -3.365 1.00 94.50 96 ASP A C 1
ATOM 696 O O . ASP A 1 96 ? -10.648 -7.978 -3.013 1.00 94.50 96 ASP A O 1
ATOM 700 N N . VAL A 1 97 ? -10.512 -5.752 -2.858 1.00 97.25 97 VAL A N 1
ATOM 701 C CA . VAL A 1 97 ? -9.507 -5.762 -1.798 1.00 97.25 97 VAL A CA 1
ATOM 702 C C . VAL A 1 97 ? -10.146 -6.176 -0.477 1.00 97.25 97 VAL A C 1
ATOM 704 O O . VAL A 1 97 ? -10.922 -5.444 0.130 1.00 97.25 97 VAL A O 1
ATOM 707 N N . THR A 1 98 ? -9.757 -7.353 0.005 1.00 95.69 98 THR A N 1
ATOM 708 C CA . THR A 1 98 ? -10.218 -7.906 1.287 1.00 95.69 98 THR A CA 1
ATOM 709 C C . THR A 1 98 ? -9.133 -7.922 2.354 1.00 95.69 98 THR A C 1
ATOM 711 O O . THR A 1 98 ? -9.409 -8.239 3.511 1.00 95.69 98 THR A O 1
ATOM 714 N N . ARG A 1 99 ? -7.878 -7.658 1.973 1.00 97.31 99 ARG A N 1
ATOM 715 C CA . ARG A 1 99 ? -6.731 -7.667 2.877 1.00 97.31 99 ARG A CA 1
ATOM 716 C C . ARG A 1 99 ? -5.973 -6.356 2.779 1.00 97.31 99 ARG A C 1
ATOM 718 O O . ARG A 1 99 ? -5.515 -5.981 1.707 1.00 97.31 99 ARG A O 1
ATOM 725 N N . HIS A 1 100 ? -5.767 -5.704 3.912 1.00 98.00 100 HIS A N 1
ATOM 726 C CA . HIS A 1 100 ? -5.020 -4.455 3.985 1.00 98.00 100 HIS A CA 1
ATOM 727 C C . HIS A 1 100 ? -3.814 -4.642 4.892 1.00 98.00 100 HIS A C 1
ATOM 729 O O . HIS A 1 100 ? -3.952 -5.172 5.992 1.00 98.00 100 HIS A O 1
ATOM 735 N N . ILE A 1 101 ? -2.640 -4.216 4.440 1.00 98.06 101 ILE A N 1
ATOM 736 C CA . ILE A 1 101 ? -1.400 -4.209 5.214 1.00 98.06 101 ILE A CA 1
ATOM 737 C C . ILE A 1 101 ? -0.939 -2.763 5.324 1.00 98.06 101 ILE A C 1
ATOM 739 O O . ILE A 1 101 ? -0.584 -2.146 4.323 1.00 98.06 101 ILE A O 1
ATOM 743 N N . ILE A 1 102 ? -0.931 -2.223 6.534 1.00 97.31 102 ILE A N 1
ATOM 744 C CA . ILE A 1 102 ? -0.499 -0.859 6.814 1.00 97.31 102 ILE A CA 1
ATOM 745 C C . ILE A 1 102 ? 0.790 -0.946 7.621 1.00 97.31 102 ILE A C 1
ATOM 747 O O . ILE A 1 102 ? 0.813 -1.562 8.683 1.00 97.31 102 ILE A O 1
ATOM 751 N N . THR A 1 103 ? 1.865 -0.360 7.107 1.00 95.56 103 THR A N 1
ATOM 752 C CA . THR A 1 103 ? 3.207 -0.423 7.706 1.00 95.56 103 THR A CA 1
ATOM 753 C C . THR A 1 103 ? 3.655 0.948 8.205 1.00 95.56 103 THR A C 1
ATOM 755 O O . THR A 1 103 ? 3.171 1.965 7.723 1.00 95.56 103 THR A O 1
ATOM 758 N N . GLY A 1 104 ? 4.602 0.999 9.144 1.00 94.12 104 GLY A N 1
ATOM 759 C CA . GLY A 1 104 ? 5.105 2.272 9.681 1.00 94.12 104 GLY A CA 1
ATOM 760 C C . GLY A 1 104 ? 4.197 2.893 10.747 1.00 94.12 104 GLY A C 1
ATOM 761 O O . GLY A 1 104 ? 4.252 4.097 10.980 1.00 94.12 104 GLY A O 1
ATOM 762 N N . LEU A 1 105 ? 3.352 2.080 11.386 1.00 95.12 105 LEU A N 1
ATOM 763 C CA . LEU A 1 105 ? 2.585 2.462 12.569 1.00 95.12 105 LEU A CA 1
ATOM 764 C C . LEU A 1 105 ? 3.429 2.300 13.841 1.00 95.12 105 LEU A C 1
ATOM 766 O O . LEU A 1 105 ? 4.474 1.651 13.838 1.00 95.12 105 LEU A O 1
ATOM 770 N N . THR A 1 106 ? 2.960 2.857 14.959 1.00 95.12 106 THR A N 1
ATOM 771 C CA . THR A 1 106 ? 3.618 2.680 16.259 1.00 95.12 106 THR A CA 1
ATOM 772 C C . THR A 1 106 ? 3.541 1.204 16.677 1.00 95.12 106 THR A C 1
ATOM 774 O O . THR A 1 106 ? 2.433 0.674 16.812 1.00 95.12 106 THR A O 1
ATOM 777 N N . PRO A 1 107 ? 4.679 0.527 16.930 1.00 95.38 107 PRO A N 1
ATOM 778 C CA . PRO A 1 107 ? 4.685 -0.878 17.324 1.00 95.38 107 PRO A CA 1
ATOM 779 C C . PRO A 1 107 ? 3.813 -1.167 18.547 1.00 95.38 107 PRO A C 1
ATOM 781 O O . PRO A 1 107 ? 3.898 -0.479 19.566 1.00 95.38 107 PRO A O 1
ATOM 784 N N . GLY A 1 108 ? 2.974 -2.200 18.457 1.00 95.44 108 GLY A N 1
ATOM 785 C CA . GLY A 1 108 ? 2.100 -2.630 19.549 1.00 95.44 108 GLY A CA 1
ATOM 786 C C . GLY A 1 108 ? 0.968 -1.663 19.917 1.00 95.44 108 GLY A C 1
ATOM 787 O O . GLY A 1 108 ? 0.224 -1.967 20.854 1.00 95.44 108 GLY A O 1
ATOM 788 N N . ALA A 1 109 ? 0.824 -0.529 19.228 1.00 96.62 109 ALA A N 1
ATOM 789 C CA . ALA A 1 109 ? -0.272 0.399 19.462 1.00 96.62 109 ALA A CA 1
ATOM 790 C C . ALA A 1 109 ? -1.596 -0.151 18.913 1.00 96.62 109 ALA A C 1
ATOM 792 O O . ALA A 1 109 ? -1.622 -0.968 17.987 1.00 96.62 109 ALA A O 1
ATOM 793 N N . SER A 1 110 ? -2.693 0.312 19.507 1.00 97.31 110 SER A N 1
ATOM 794 C CA . SER A 1 110 ? -4.041 -0.003 19.045 1.00 97.31 110 SER A CA 1
ATOM 795 C C . SER A 1 110 ? -4.537 1.044 18.052 1.00 97.31 110 SER A C 1
ATOM 797 O O . SER A 1 110 ? -4.272 2.242 18.223 1.00 97.31 110 SER A O 1
ATOM 799 N N . TYR A 1 111 ? -5.305 0.580 17.067 1.00 97.50 111 TYR A N 1
ATOM 800 C CA . TYR A 1 111 ? -6.015 1.395 16.092 1.00 97.50 111 TYR A CA 1
ATOM 801 C C . TYR A 1 111 ? -7.511 1.040 15.999 1.00 97.50 111 TYR A C 1
ATOM 803 O O . TYR A 1 111 ? -7.927 -0.112 16.130 1.00 97.50 111 TYR A O 1
ATOM 811 N N . ALA A 1 112 ? -8.337 2.062 15.789 1.00 97.50 112 ALA A N 1
ATOM 812 C CA . ALA A 1 112 ? -9.730 1.924 15.399 1.00 97.50 112 ALA A CA 1
ATOM 813 C C . ALA A 1 112 ? -9.786 1.976 13.873 1.00 97.50 112 ALA A C 1
ATOM 815 O O . ALA A 1 112 ? -9.656 3.057 13.291 1.00 97.50 112 ALA A O 1
ATOM 816 N N . ALA A 1 113 ? -9.935 0.814 13.239 1.00 96.81 113 ALA A N 1
ATOM 817 C CA . ALA A 1 113 ? -10.056 0.713 11.796 1.00 96.81 113 ALA A CA 1
ATOM 818 C C . ALA A 1 113 ? -11.509 0.468 11.377 1.00 96.81 113 ALA A C 1
ATOM 820 O O . ALA A 1 113 ? -12.220 -0.358 11.948 1.00 96.81 113 ALA A O 1
ATOM 821 N N . THR A 1 114 ? -11.945 1.170 10.338 1.00 96.69 114 THR A N 1
ATOM 822 C CA . THR A 1 114 ? -13.227 0.935 9.673 1.00 96.69 114 THR A CA 1
ATOM 823 C C . THR A 1 114 ? -12.980 0.689 8.197 1.00 96.69 114 THR A C 1
ATOM 825 O O . THR A 1 114 ? -12.290 1.478 7.555 1.00 96.69 114 THR A O 1
ATOM 828 N N . VAL A 1 115 ? -13.570 -0.381 7.669 1.00 95.94 115 VAL A N 1
ATOM 829 C CA . VAL A 1 115 ? -13.583 -0.701 6.239 1.00 95.94 115 VAL A CA 1
ATOM 830 C C . VAL A 1 115 ? -15.039 -0.714 5.798 1.00 95.94 115 VAL A C 1
ATOM 832 O O . VAL A 1 115 ? -15.839 -1.497 6.314 1.00 95.94 115 VAL A O 1
ATOM 835 N N . THR A 1 116 ? -15.401 0.180 4.887 1.00 96.25 116 THR A N 1
ATOM 836 C CA . THR A 1 116 ? -16.777 0.362 4.419 1.00 96.25 116 THR A CA 1
ATOM 837 C C . THR A 1 116 ? -16.821 0.299 2.906 1.00 96.25 116 THR A C 1
ATOM 839 O O . THR A 1 116 ? -16.038 0.966 2.238 1.00 96.25 116 THR A O 1
ATOM 842 N N . ALA A 1 117 ? -17.748 -0.483 2.359 1.00 94.81 117 ALA A N 1
ATOM 843 C CA . ALA A 1 117 ? -17.979 -0.504 0.921 1.00 94.81 117 ALA A CA 1
ATOM 844 C C . ALA A 1 117 ? -18.489 0.863 0.437 1.00 94.81 117 ALA A C 1
ATOM 846 O O . ALA A 1 117 ? -19.403 1.435 1.035 1.00 94.81 117 ALA A O 1
ATOM 847 N N . GLU A 1 118 ? -17.927 1.351 -0.664 1.00 93.75 118 GLU A N 1
ATOM 848 C CA . GLU A 1 118 ? -18.275 2.612 -1.311 1.00 93.75 118 GLU A CA 1
ATOM 849 C C . GLU A 1 118 ? -18.375 2.393 -2.829 1.00 93.75 118 GLU A C 1
ATOM 851 O O . GLU A 1 118 ? -17.444 2.613 -3.597 1.00 93.75 118 GLU A O 1
ATOM 856 N N . GLY A 1 119 ? -19.531 1.902 -3.284 1.00 92.19 119 GLY A N 1
ATOM 857 C CA . GLY A 1 119 ? -19.758 1.632 -4.705 1.00 92.19 119 GLY A CA 1
ATOM 858 C C . GLY A 1 119 ? -18.823 0.550 -5.256 1.00 92.19 119 GLY A C 1
ATOM 859 O O . GLY A 1 119 ? -18.972 -0.620 -4.909 1.00 92.19 119 GLY A O 1
ATOM 860 N N . ALA A 1 120 ? -17.913 0.940 -6.153 1.00 92.69 120 ALA A N 1
ATOM 861 C CA . ALA A 1 120 ? -16.910 0.055 -6.759 1.00 92.69 120 ALA A CA 1
ATOM 862 C C . ALA A 1 120 ? -15.605 -0.038 -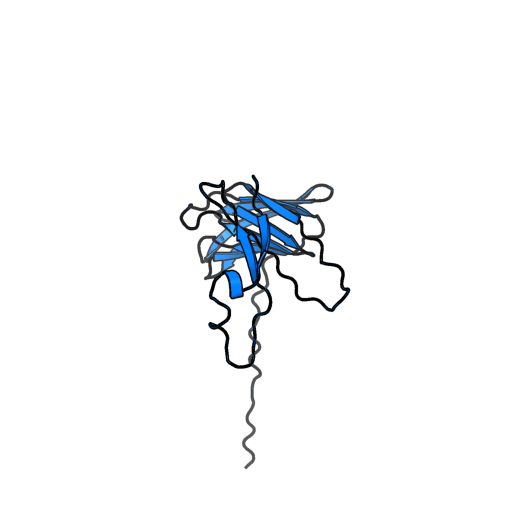5.946 1.00 92.69 120 ALA A C 1
ATOM 864 O O . ALA A 1 120 ? -14.703 -0.788 -6.325 1.00 92.69 120 ALA A O 1
ATOM 865 N N . ASP A 1 121 ? -15.535 0.681 -4.826 1.00 96.00 121 ASP A N 1
ATOM 866 C CA . ASP A 1 121 ? -14.373 0.780 -3.957 1.00 96.00 121 ASP A CA 1
ATOM 867 C C . ASP A 1 121 ? -14.712 0.353 -2.517 1.00 96.00 121 ASP A C 1
ATOM 869 O O . ASP A 1 121 ? -15.868 0.136 -2.138 1.00 96.00 121 ASP A O 1
ATOM 873 N N . VAL A 1 122 ? -13.679 0.241 -1.691 1.00 96.75 122 VAL A N 1
ATOM 874 C CA . VAL A 1 122 ? -13.752 0.204 -0.231 1.00 96.75 122 VAL A CA 1
ATOM 875 C C . VAL A 1 122 ? -13.034 1.425 0.329 1.00 96.75 122 VAL A C 1
ATOM 877 O O . VAL A 1 122 ? -11.873 1.684 0.008 1.00 96.75 122 VAL A O 1
ATOM 880 N N . ALA A 1 123 ? -13.720 2.163 1.193 1.00 97.12 123 ALA A N 1
ATOM 881 C CA . ALA A 1 123 ? -13.135 3.230 1.984 1.00 97.12 123 ALA A CA 1
ATOM 882 C C . ALA A 1 123 ? -12.601 2.664 3.299 1.00 97.12 123 ALA A C 1
ATOM 884 O O . ALA A 1 123 ? -13.291 1.923 4.008 1.00 97.12 123 ALA A O 1
ATOM 885 N N . VAL A 1 124 ? -11.368 3.030 3.631 1.00 97.75 124 VAL A N 1
ATOM 886 C CA . VAL A 1 124 ? -10.697 2.632 4.865 1.00 97.75 124 VAL A CA 1
ATOM 887 C C . VAL A 1 124 ? -10.322 3.876 5.653 1.00 97.75 124 VAL A C 1
ATOM 889 O O . VAL A 1 124 ? -9.707 4.791 5.112 1.00 97.75 124 VAL A O 1
ATOM 892 N N . SER A 1 125 ? -10.660 3.884 6.941 1.00 97.19 125 SER A N 1
ATOM 893 C CA . SER A 1 125 ? -10.269 4.922 7.900 1.00 97.19 125 SER A CA 1
ATOM 894 C C . SER A 1 125 ? -9.638 4.274 9.124 1.00 97.19 125 SER A C 1
ATOM 896 O O . SER A 1 125 ? -10.160 3.290 9.649 1.00 97.19 125 SER A O 1
ATOM 898 N N . ILE A 1 126 ? -8.515 4.824 9.580 1.00 97.75 126 ILE A N 1
ATOM 899 C CA . ILE A 1 126 ? -7.738 4.327 10.714 1.00 97.75 126 ILE A CA 1
ATOM 900 C C . ILE A 1 126 ? -7.403 5.494 11.640 1.00 97.75 126 ILE A C 1
ATOM 902 O O . ILE A 1 126 ? -6.758 6.465 11.240 1.00 97.75 126 ILE A O 1
ATOM 906 N N . LEU A 1 127 ? -7.809 5.366 12.902 1.00 97.56 127 LEU A N 1
ATOM 907 C CA . LEU A 1 127 ? -7.542 6.322 13.976 1.00 97.56 127 LEU A CA 1
ATOM 908 C C . LEU A 1 127 ? -6.786 5.640 15.126 1.00 97.56 127 LEU A C 1
ATOM 910 O O . LEU A 1 127 ? -6.930 4.431 15.310 1.00 97.56 127 LEU A O 1
ATOM 914 N N . PRO A 1 128 ? -6.004 6.371 15.938 1.00 97.31 128 PRO A N 1
ATOM 915 C CA . PRO A 1 128 ? -5.442 5.832 17.175 1.00 97.31 128 PRO A CA 1
ATOM 916 C C . PRO A 1 128 ? -6.536 5.328 18.135 1.00 97.31 128 PRO A C 1
ATOM 918 O O . PRO A 1 128 ? -7.597 5.944 18.246 1.00 97.31 128 PRO A O 1
ATOM 921 N N . GLY A 1 129 ? -6.271 4.252 18.881 1.00 96.31 129 GLY A N 1
ATOM 922 C CA . GLY A 1 129 ? -7.210 3.687 19.867 1.00 96.31 129 GLY A CA 1
ATOM 923 C C . GLY A 1 129 ? -7.837 2.373 19.401 1.00 96.31 129 GLY A C 1
ATOM 924 O O . GLY A 1 129 ? -7.193 1.625 18.709 1.00 96.31 129 GLY A O 1
ATOM 925 N N . GLY A 1 130 ? -9.066 2.024 19.775 1.00 95.50 130 GLY A N 1
ATOM 926 C CA . GLY A 1 130 ? -9.740 0.845 19.196 1.00 95.50 130 GLY A CA 1
ATOM 927 C C . GLY A 1 130 ? -9.150 -0.535 19.541 1.00 95.50 130 GLY A C 1
ATOM 928 O O . GLY A 1 130 ? -8.428 -0.704 20.526 1.00 95.50 130 GLY A O 1
ATOM 929 N N . ALA A 1 131 ? -9.560 -1.542 18.762 1.00 94.50 131 ALA A N 1
ATOM 930 C CA . ALA A 1 131 ? -9.341 -2.961 19.056 1.00 94.50 131 ALA A CA 1
ATOM 931 C C . ALA A 1 131 ? -8.297 -3.630 18.152 1.00 94.50 131 ALA A C 1
ATOM 933 O O . ALA A 1 131 ? -7.697 -4.628 18.557 1.00 94.50 131 ALA A O 1
ATOM 934 N N . ASP A 1 132 ? -8.071 -3.098 16.952 1.00 95.88 132 ASP A N 1
ATOM 935 C CA . ASP A 1 132 ? -7.070 -3.636 16.042 1.00 95.88 132 ASP A CA 1
ATOM 936 C C . ASP A 1 132 ? -5.681 -3.243 16.534 1.00 95.88 132 ASP A C 1
ATOM 938 O O . ASP A 1 132 ? -5.488 -2.153 17.066 1.00 95.88 132 ASP A O 1
ATOM 942 N N . LYS A 1 133 ? -4.692 -4.124 16.397 1.00 96.00 133 LYS A N 1
ATOM 943 C CA . LYS A 1 133 ? -3.368 -3.898 16.981 1.00 96.00 133 LYS A CA 1
ATOM 944 C C . LYS A 1 133 ? -2.288 -4.035 15.926 1.00 96.00 133 LYS A C 1
ATOM 946 O O . LYS A 1 133 ? -2.251 -5.040 15.216 1.00 96.00 133 LYS A O 1
ATOM 951 N N . ALA A 1 134 ? -1.398 -3.049 15.861 1.00 96.62 134 ALA A N 1
ATOM 952 C CA . ALA A 1 134 ? -0.162 -3.212 15.115 1.00 96.62 134 ALA A CA 1
ATOM 953 C C . ALA A 1 134 ? 0.738 -4.232 15.826 1.00 96.62 134 ALA A C 1
ATOM 955 O O . ALA A 1 134 ? 0.789 -4.299 17.060 1.00 96.62 134 ALA A O 1
ATOM 956 N N . ASP A 1 135 ? 1.452 -5.037 15.053 1.00 95.88 135 ASP A N 1
ATOM 957 C CA . ASP A 1 135 ? 2.418 -5.986 15.586 1.00 95.88 135 ASP A CA 1
ATOM 958 C C . ASP A 1 135 ? 3.675 -5.286 16.146 1.00 95.88 135 ASP A C 1
ATOM 960 O O . ASP A 1 135 ? 3.768 -4.057 16.244 1.00 95.88 135 ASP A O 1
ATOM 964 N N . ALA A 1 136 ? 4.664 -6.085 16.552 1.00 95.31 136 ALA A N 1
ATOM 965 C CA . ALA A 1 136 ? 5.924 -5.581 17.095 1.00 95.31 136 ALA A CA 1
ATOM 966 C C . ALA A 1 136 ? 6.794 -4.837 16.061 1.00 95.31 136 ALA A C 1
ATOM 968 O O . ALA A 1 136 ? 7.736 -4.153 16.456 1.00 95.31 136 ALA A O 1
ATOM 969 N N . ALA A 1 137 ? 6.490 -4.954 14.767 1.00 94.38 137 ALA A N 1
ATOM 970 C CA . ALA A 1 137 ? 7.164 -4.245 13.684 1.00 94.38 137 ALA A CA 1
ATOM 971 C C . ALA A 1 137 ? 6.400 -2.983 13.239 1.00 94.38 137 ALA A C 1
ATOM 973 O O . ALA A 1 137 ? 6.839 -2.305 12.311 1.00 94.38 137 ALA A O 1
ATOM 974 N N . GLY A 1 138 ? 5.275 -2.648 13.883 1.00 95.25 138 GLY A N 1
ATOM 975 C CA . GLY A 1 138 ? 4.451 -1.512 13.470 1.00 95.25 138 GLY A CA 1
ATOM 976 C C . GLY A 1 138 ? 3.624 -1.806 12.218 1.00 95.25 138 GLY A C 1
ATOM 977 O O . GLY A 1 138 ? 3.362 -0.899 11.424 1.00 95.25 138 GLY A O 1
ATOM 978 N N . VAL A 1 139 ? 3.237 -3.070 12.018 1.00 96.50 139 VAL A N 1
ATOM 979 C CA . VAL A 1 139 ? 2.388 -3.504 10.906 1.00 96.50 139 VAL A CA 1
ATOM 980 C C . VAL A 1 139 ? 0.995 -3.850 11.412 1.00 96.50 139 VAL A C 1
ATOM 982 O O . VAL A 1 139 ? 0.827 -4.674 12.309 1.00 96.50 139 VAL A O 1
ATOM 985 N N . LEU A 1 140 ? -0.020 -3.241 10.808 1.00 97.25 140 LEU A N 1
ATOM 986 C CA . LEU A 1 140 ? -1.427 -3.551 11.030 1.00 97.25 140 LEU A CA 1
ATOM 987 C C . LEU A 1 140 ? -1.988 -4.296 9.816 1.00 97.25 140 LEU A C 1
ATOM 989 O O . LEU A 1 140 ? -1.839 -3.842 8.682 1.00 97.25 140 LEU A O 1
ATOM 993 N N . VAL A 1 141 ? -2.655 -5.426 10.056 1.00 97.56 141 VAL A N 1
ATOM 994 C CA . VAL A 1 141 ? -3.334 -6.210 9.015 1.00 97.56 141 VAL A CA 1
ATOM 995 C C . VAL A 1 141 ? -4.838 -6.192 9.262 1.00 97.56 141 VAL A C 1
ATOM 997 O O . VAL A 1 141 ? -5.270 -6.534 10.361 1.00 97.56 141 VAL A O 1
ATOM 1000 N N . LEU A 1 142 ? -5.621 -5.824 8.243 1.00 96.31 142 LEU A N 1
ATOM 1001 C CA . LEU A 1 142 ? -7.086 -5.809 8.286 1.00 96.31 142 LEU A CA 1
ATOM 1002 C C . LEU A 1 142 ? -7.677 -6.817 7.278 1.00 96.31 142 LEU A C 1
ATOM 1004 O O . LEU A 1 142 ? -7.203 -6.857 6.138 1.00 96.31 142 LEU A O 1
ATOM 1008 N N . PRO A 1 143 ? -8.709 -7.595 7.661 1.00 91.31 143 PRO A N 1
ATOM 1009 C CA . PRO A 1 143 ? -9.144 -7.796 9.045 1.00 91.31 143 PRO A CA 1
ATOM 1010 C C . PRO A 1 143 ? -8.024 -8.436 9.880 1.00 91.31 143 PRO A C 1
ATOM 1012 O O . PRO A 1 143 ? -7.124 -9.082 9.332 1.00 91.31 143 PRO A O 1
ATOM 1015 N N . ALA A 1 144 ? -8.083 -8.256 11.202 1.00 81.62 144 ALA A N 1
ATOM 1016 C CA . ALA A 1 144 ? -7.092 -8.822 12.110 1.00 81.62 144 ALA A CA 1
ATOM 1017 C C . ALA A 1 144 ? -6.925 -10.329 11.856 1.00 81.62 144 ALA A C 1
ATOM 1019 O O . ALA A 1 144 ? -7.893 -11.096 11.856 1.00 81.62 144 ALA A O 1
ATOM 1020 N N . GLN A 1 145 ? -5.686 -10.764 11.623 1.00 69.31 145 GLN A N 1
ATOM 1021 C CA . GLN A 1 145 ? -5.395 -12.186 11.485 1.00 69.31 145 GLN A CA 1
ATOM 1022 C C . GLN A 1 145 ? -5.520 -12.842 12.866 1.00 69.31 145 GLN A C 1
ATOM 1024 O O . GLN A 1 145 ? -4.963 -12.319 13.836 1.00 69.31 145 GLN A O 1
ATOM 1029 N N . PRO A 1 146 ? -6.207 -13.990 12.987 1.00 63.97 146 PRO A N 1
ATOM 1030 C CA . PRO A 1 146 ? -6.152 -14.755 14.221 1.00 63.97 146 PRO A CA 1
ATOM 1031 C C . PRO A 1 146 ? -4.689 -15.123 14.515 1.00 63.97 146 PRO A C 1
ATOM 1033 O O . PRO A 1 146 ? -3.926 -15.363 13.572 1.00 63.97 146 PRO A O 1
ATOM 1036 N N . PRO A 1 147 ? -4.274 -15.169 15.795 1.00 58.75 147 PRO A N 1
ATOM 1037 C CA . PRO A 1 147 ? -2.914 -15.546 16.150 1.00 58.75 147 PRO A CA 1
ATOM 1038 C C . PRO A 1 147 ? -2.604 -16.912 15.538 1.00 58.75 147 PRO A C 1
ATOM 1040 O O . PRO A 1 147 ? -3.239 -17.915 15.874 1.00 58.75 147 PRO A O 1
ATOM 1043 N N . GLN A 1 148 ? -1.653 -16.951 14.602 1.00 55.78 148 GLN A N 1
ATOM 1044 C CA . GLN A 1 148 ? -1.242 -18.212 14.006 1.00 55.78 148 GLN A CA 1
ATOM 1045 C C . GLN A 1 148 ? -0.542 -19.029 15.086 1.00 55.78 148 GLN A C 1
ATOM 1047 O O . GLN A 1 148 ? 0.514 -18.651 15.592 1.00 55.78 148 GLN A O 1
ATOM 1052 N N . SER A 1 149 ? -1.153 -20.148 15.473 1.00 52.00 149 SER A N 1
ATOM 1053 C CA . SER A 1 149 ? -0.468 -21.132 16.300 1.00 52.00 149 SER A CA 1
ATOM 1054 C C . SER A 1 149 ? 0.680 -21.690 15.474 1.00 52.00 149 SER A C 1
ATOM 1056 O O . SER A 1 149 ? 0.450 -22.353 14.464 1.00 52.00 149 SER A O 1
ATOM 1058 N N . ALA A 1 150 ? 1.915 -21.407 15.889 1.00 55.91 150 ALA A N 1
ATOM 1059 C CA . ALA A 1 150 ? 3.074 -22.114 15.379 1.00 55.91 150 ALA A CA 1
ATOM 1060 C C . ALA A 1 150 ? 2.911 -23.586 15.774 1.00 55.91 150 ALA A C 1
ATOM 1062 O O . ALA A 1 150 ? 3.244 -23.988 16.890 1.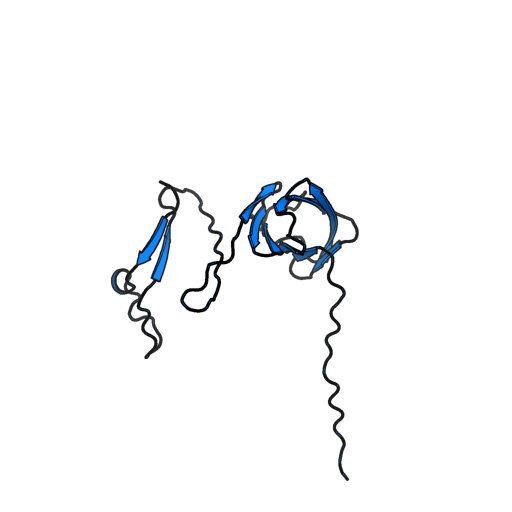00 55.91 150 ALA A O 1
ATOM 1063 N N . PHE A 1 151 ? 2.334 -24.388 14.880 1.00 52.44 151 PHE A N 1
ATOM 1064 C CA . PHE A 1 151 ? 2.381 -25.836 14.979 1.00 52.44 151 PHE A CA 1
ATOM 1065 C C . PHE A 1 151 ? 3.843 -26.241 14.805 1.00 52.44 151 PHE A C 1
ATOM 1067 O O . PHE A 1 151 ? 4.315 -26.487 13.699 1.00 52.44 151 PHE A O 1
ATOM 1074 N N . LEU A 1 152 ? 4.581 -26.279 15.911 1.00 54.28 152 LEU A N 1
ATOM 1075 C CA . LEU A 1 152 ? 5.806 -27.054 15.968 1.00 54.28 152 LEU A CA 1
ATOM 1076 C C . LEU A 1 152 ? 5.374 -28.521 15.864 1.00 54.28 152 LEU A C 1
ATOM 1078 O O . LEU A 1 152 ? 4.586 -28.964 16.706 1.00 54.28 152 LEU A O 1
ATOM 1082 N N . PRO A 1 153 ? 5.816 -29.285 14.847 1.00 55.78 153 PRO A N 1
ATOM 1083 C CA . PRO A 1 153 ? 5.542 -30.710 14.832 1.00 55.78 153 PRO A CA 1
ATOM 1084 C C . PRO A 1 153 ? 6.145 -31.312 16.104 1.00 55.78 153 PRO A C 1
ATOM 1086 O O . PRO A 1 153 ? 7.349 -31.211 16.346 1.00 55.78 153 PRO A O 1
ATOM 1089 N N . LEU A 1 154 ? 5.298 -31.908 16.943 1.00 63.44 154 LEU A N 1
ATOM 1090 C CA . LEU A 1 154 ? 5.741 -32.647 18.116 1.00 63.44 154 LEU A CA 1
ATOM 1091 C C . LEU A 1 154 ? 6.496 -33.890 17.629 1.00 63.44 154 LEU A C 1
ATOM 1093 O O . LEU A 1 154 ? 5.889 -34.914 17.316 1.00 63.44 154 LEU A O 1
ATOM 1097 N N . VAL A 1 155 ? 7.825 -33.815 17.556 1.00 64.31 155 VAL A N 1
ATOM 1098 C CA . VAL A 1 155 ? 8.656 -34.995 17.308 1.00 64.31 155 VAL A CA 1
ATOM 1099 C C . VAL A 1 155 ? 8.639 -35.838 18.579 1.00 64.31 155 VAL A C 1
ATOM 1101 O O . VAL A 1 155 ? 9.400 -35.607 19.516 1.00 64.31 155 VAL A O 1
ATOM 1104 N N . THR A 1 156 ? 7.744 -36.822 18.632 1.00 61.72 156 THR A N 1
ATOM 1105 C CA . THR A 1 156 ? 7.800 -37.853 19.671 1.00 61.72 156 THR A CA 1
ATOM 1106 C C . THR A 1 156 ? 8.891 -38.838 19.274 1.00 61.72 156 THR A C 1
ATOM 1108 O O . THR A 1 156 ? 8.662 -39.747 18.481 1.00 61.72 156 THR A O 1
ATOM 1111 N N . ALA A 1 157 ? 10.109 -38.641 19.777 1.00 60.22 157 ALA A N 1
ATOM 1112 C CA . ALA A 1 157 ? 11.163 -39.633 19.630 1.00 60.22 157 ALA A CA 1
ATOM 1113 C C . ALA A 1 157 ? 10.770 -40.890 20.425 1.00 60.22 157 ALA A C 1
ATOM 1115 O O . ALA A 1 157 ? 10.887 -40.919 21.651 1.00 60.22 157 ALA A O 1
ATOM 1116 N N . SER A 1 158 ? 10.291 -41.938 19.749 1.00 63.38 158 SER A N 1
ATOM 1117 C CA . SER A 1 158 ? 10.184 -43.255 20.373 1.00 63.38 158 SER A CA 1
ATOM 1118 C C . SER A 1 158 ? 11.601 -43.793 20.560 1.00 63.38 158 SER A C 1
ATOM 1120 O O . SER A 1 158 ? 12.264 -44.137 19.579 1.00 63.38 158 SER A O 1
ATOM 1122 N N . ARG A 1 159 ? 12.089 -43.874 21.802 1.00 57.06 159 ARG A N 1
ATOM 1123 C CA . ARG A 1 159 ? 13.239 -44.738 22.087 1.00 57.06 159 ARG A CA 1
ATOM 1124 C C . ARG A 1 159 ? 12.789 -46.172 21.834 1.00 57.06 159 ARG A C 1
ATOM 1126 O O . ARG A 1 159 ? 11.935 -46.675 22.559 1.00 57.06 159 ARG A O 1
ATOM 1133 N N . GLN A 1 160 ? 13.321 -46.796 20.790 1.00 58.22 160 GLN A N 1
ATOM 1134 C CA . GLN A 1 160 ? 13.287 -48.249 20.702 1.00 58.22 160 GLN A CA 1
ATOM 1135 C C . GLN A 1 160 ? 14.334 -48.782 21.682 1.00 58.22 160 GLN A C 1
ATOM 1137 O O . GLN A 1 160 ? 15.482 -48.337 21.653 1.00 58.22 160 GLN A O 1
ATOM 1142 N N . ASN A 1 161 ? 13.872 -49.627 22.606 1.00 58.44 161 ASN A N 1
ATOM 1143 C CA . ASN A 1 161 ? 14.718 -50.421 23.496 1.00 58.44 161 ASN A CA 1
ATOM 1144 C C . ASN A 1 161 ? 15.444 -51.507 22.706 1.00 58.44 161 ASN A C 1
ATOM 1146 O O . ASN A 1 161 ? 14.803 -52.069 21.788 1.00 58.44 161 ASN A O 1
#

Foldseek 3Di:
DAKDKDKDACVVVVCQPVDDPPDGDGIDIDIDGPPDPDDDDDDDDDDDDPPDDDFDKAWKDKPQQKTWIDTQLEIEIEHNDLPRAGAKIKIKDFPSNQKYKYASADAFFDWDWDWDDDPRIIIIIIGGDDDFTQHRRRITMPPHDDPDPPPPPPPPPPPDD